Protein AF-A0A0E9WBN8-F1 (afdb_monomer_lite)

Structure (mmCIF, N/CA/C/O backbone):
data_AF-A0A0E9WBN8-F1
#
_entry.id   AF-A0A0E9WBN8-F1
#
loop_
_atom_site.group_PDB
_atom_site.id
_atom_site.type_symbol
_atom_site.label_atom_id
_atom_site.label_alt_id
_atom_site.label_comp_id
_atom_site.label_asym_id
_atom_site.label_entity_id
_atom_site.label_seq_id
_atom_site.pdbx_PDB_ins_code
_atom_site.Cartn_x
_atom_site.Cartn_y
_atom_site.Cartn_z
_atom_site.occupancy
_atom_site.B_iso_or_equiv
_atom_site.auth_seq_id
_atom_site.auth_comp_id
_atom_site.auth_asym_id
_atom_site.auth_atom_id
_atom_site.pdbx_PDB_model_num
ATOM 1 N N . MET A 1 1 ? 35.963 -7.182 -5.365 1.00 53.81 1 MET A N 1
ATOM 2 C CA . MET A 1 1 ? 34.724 -7.529 -4.639 1.00 53.81 1 MET A CA 1
ATOM 3 C C . MET A 1 1 ? 34.338 -8.946 -5.029 1.00 53.81 1 MET A C 1
ATOM 5 O O . MET A 1 1 ? 34.090 -9.199 -6.197 1.00 53.81 1 MET A O 1
ATOM 9 N N . GLY A 1 2 ? 34.435 -9.865 -4.076 1.00 78.62 2 GLY A N 1
ATOM 10 C CA . GLY A 1 2 ? 34.410 -11.322 -4.224 1.00 78.62 2 GLY A CA 1
ATOM 11 C C . GLY A 1 2 ? 34.990 -11.926 -2.936 1.00 78.62 2 GLY A C 1
ATOM 12 O O . GLY A 1 2 ? 35.686 -11.210 -2.217 1.00 78.62 2 GLY A O 1
ATOM 13 N N . GLY A 1 3 ? 34.672 -13.183 -2.616 1.00 77.00 3 GLY A N 1
ATOM 14 C CA . GLY A 1 3 ? 35.013 -13.805 -1.320 1.00 77.00 3 GLY A CA 1
ATOM 15 C C . GLY A 1 3 ? 33.890 -14.631 -0.675 1.00 77.00 3 GLY A C 1
ATOM 16 O O . GLY A 1 3 ? 34.040 -15.082 0.453 1.00 77.00 3 GLY A O 1
ATOM 17 N N . GLY A 1 4 ? 32.777 -14.845 -1.388 1.00 92.06 4 GLY A N 1
ATOM 18 C CA . GLY A 1 4 ? 31.634 -15.633 -0.919 1.00 92.06 4 GLY A CA 1
ATOM 19 C C . GLY A 1 4 ? 30.467 -14.776 -0.426 1.00 92.06 4 GLY A C 1
ATOM 20 O O . GLY A 1 4 ? 30.533 -13.547 -0.396 1.00 92.06 4 GLY A O 1
ATOM 21 N N . LYS A 1 5 ? 29.360 -15.438 -0.085 1.00 93.12 5 LYS A N 1
ATOM 22 C CA . LYS A 1 5 ? 28.195 -14.800 0.537 1.00 93.12 5 LYS A CA 1
ATOM 23 C C . LYS A 1 5 ? 28.505 -14.553 2.017 1.00 93.12 5 LYS A C 1
ATOM 25 O O . LYS A 1 5 ? 29.028 -15.446 2.678 1.00 93.12 5 LYS A O 1
ATOM 30 N N . GLY A 1 6 ? 28.175 -13.366 2.525 1.00 92.56 6 GLY A N 1
ATOM 31 C CA . GLY A 1 6 ? 28.285 -13.066 3.955 1.00 92.56 6 GLY A CA 1
ATOM 32 C C . GLY A 1 6 ? 27.423 -14.001 4.811 1.00 92.56 6 GLY A C 1
ATOM 33 O O . GLY A 1 6 ? 26.437 -14.565 4.325 1.00 92.56 6 GLY A O 1
ATOM 34 N N . GLY A 1 7 ? 27.804 -14.164 6.080 1.00 96.44 7 GLY A N 1
ATOM 35 C CA . GLY A 1 7 ? 27.005 -14.891 7.068 1.00 96.44 7 GLY A CA 1
ATOM 36 C C . GLY A 1 7 ? 25.619 -14.268 7.279 1.00 96.44 7 GLY A C 1
ATOM 37 O O . GLY A 1 7 ? 25.357 -13.142 6.854 1.00 96.44 7 GLY A O 1
ATOM 38 N N . ILE A 1 8 ? 24.717 -15.016 7.916 1.00 95.94 8 ILE A N 1
ATOM 39 C CA . ILE A 1 8 ? 23.365 -14.534 8.230 1.00 95.94 8 ILE A CA 1
ATOM 40 C C . ILE A 1 8 ? 23.451 -13.548 9.397 1.00 95.94 8 ILE A C 1
ATOM 42 O O . ILE A 1 8 ? 23.996 -13.892 10.440 1.00 95.94 8 ILE A O 1
ATOM 46 N N . ASP A 1 9 ? 22.892 -12.354 9.212 1.00 97.38 9 ASP A N 1
ATOM 47 C CA . ASP A 1 9 ? 22.858 -11.293 10.226 1.00 97.38 9 ASP A CA 1
ATOM 48 C C . ASP A 1 9 ? 21.538 -11.311 11.016 1.00 97.38 9 ASP A C 1
ATOM 50 O O . ASP A 1 9 ? 21.510 -11.616 12.204 1.00 97.38 9 ASP A O 1
ATOM 54 N N . HIS A 1 10 ? 20.410 -11.079 10.339 1.00 97.69 10 HIS A N 1
ATOM 55 C CA . HIS A 1 10 ? 19.085 -11.087 10.956 1.00 97.69 10 HIS A CA 1
ATOM 56 C C . HIS A 1 10 ? 18.001 -11.562 9.979 1.00 97.69 10 HIS A C 1
ATOM 58 O O . HIS A 1 10 ? 18.209 -11.645 8.766 1.00 97.69 10 HIS A O 1
ATOM 64 N N . TYR A 1 11 ? 16.823 -11.867 10.524 1.00 98.00 11 TYR A N 1
ATOM 65 C CA . TYR A 1 11 ? 15.639 -12.245 9.757 1.00 98.00 11 TYR A CA 1
ATOM 66 C C . TYR A 1 11 ? 14.642 -11.091 9.707 1.00 98.00 11 TYR A C 1
ATOM 68 O O . TYR A 1 11 ? 14.504 -10.327 10.660 1.00 98.00 11 TYR A O 1
ATOM 76 N N . VAL A 1 12 ? 13.924 -10.988 8.591 1.00 98.00 12 VAL A N 1
ATOM 77 C CA . VAL A 1 12 ? 12.898 -9.965 8.370 1.00 98.00 12 VAL A CA 1
ATOM 78 C C . VAL A 1 12 ? 11.635 -10.590 7.800 1.00 98.00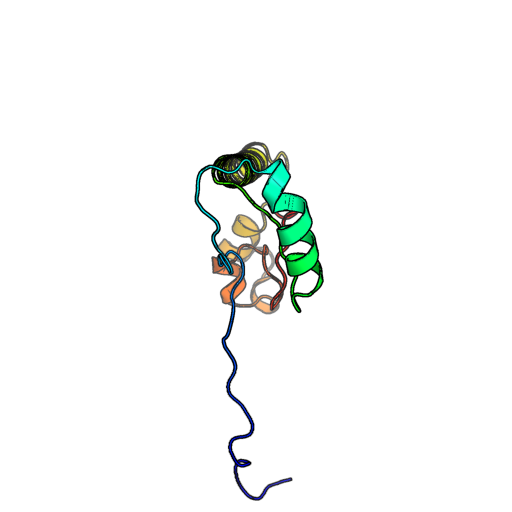 12 VAL A C 1
ATOM 80 O O . VAL A 1 12 ? 11.685 -11.624 7.131 1.00 98.00 12 VAL A O 1
ATOM 83 N N . THR A 1 13 ? 10.505 -9.916 8.010 1.00 97.81 13 THR A N 1
ATOM 84 C CA . THR A 1 13 ? 9.212 -10.327 7.458 1.00 97.81 13 THR A CA 1
ATOM 85 C C . THR A 1 13 ? 8.804 -9.373 6.336 1.00 97.81 13 THR A C 1
ATOM 87 O O . THR A 1 13 ? 8.564 -8.194 6.601 1.00 97.81 13 THR A O 1
ATOM 90 N N . PRO A 1 14 ? 8.704 -9.836 5.077 1.00 97.31 14 PRO A N 1
ATOM 91 C CA . PRO A 1 14 ? 8.256 -8.991 3.979 1.00 97.31 14 PRO A CA 1
ATOM 92 C C . PRO A 1 14 ? 6.752 -8.711 4.084 1.00 97.31 14 PRO A C 1
ATOM 94 O O . PRO A 1 14 ? 5.929 -9.621 4.205 1.00 97.31 14 PRO A O 1
ATOM 97 N N . VAL A 1 15 ? 6.387 -7.436 3.977 1.00 97.06 15 VAL A N 1
ATOM 98 C CA . VAL A 1 15 ? 5.002 -6.955 4.017 1.00 97.06 15 VAL A CA 1
ATOM 99 C C . VAL A 1 15 ? 4.651 -6.339 2.663 1.00 97.06 15 VAL A C 1
ATOM 101 O O . VAL A 1 15 ? 5.413 -5.538 2.125 1.00 97.06 15 VAL A O 1
ATOM 104 N N . ARG A 1 16 ? 3.501 -6.727 2.098 1.00 95.31 16 ARG A N 1
ATOM 105 C CA . ARG A 1 16 ? 2.950 -6.150 0.860 1.00 95.31 16 ARG A CA 1
ATOM 106 C C . ARG A 1 16 ? 1.844 -5.146 1.182 1.00 95.31 16 ARG A C 1
ATOM 108 O O . ARG A 1 16 ? 1.263 -5.191 2.264 1.00 95.31 16 ARG A O 1
ATOM 115 N N . TYR A 1 17 ? 1.549 -4.269 0.224 1.00 95.19 17 TYR A N 1
ATOM 116 C CA . TYR A 1 17 ? 0.439 -3.325 0.328 1.00 95.19 17 TYR A CA 1
ATOM 117 C C . TYR A 1 17 ? -0.900 -4.045 0.551 1.00 95.19 17 TYR A C 1
ATOM 119 O O . TYR A 1 17 ? -1.112 -5.139 0.029 1.00 95.19 17 TYR A O 1
ATOM 127 N N . GLY A 1 18 ? -1.784 -3.429 1.339 1.00 93.69 18 GLY A N 1
ATOM 128 C CA . GLY A 1 18 ? -3.101 -3.974 1.679 1.00 93.69 18 GLY A CA 1
ATOM 129 C C . GLY A 1 18 ? -3.088 -5.060 2.760 1.00 93.69 18 GLY A C 1
ATOM 130 O O . GLY A 1 18 ? -4.138 -5.601 3.091 1.00 93.69 18 GLY A O 1
ATOM 131 N N . ARG A 1 19 ? -1.922 -5.397 3.328 1.00 96.94 19 ARG A N 1
ATOM 132 C CA . ARG A 1 19 ? -1.826 -6.384 4.408 1.00 96.94 19 ARG A CA 1
ATOM 133 C C . ARG A 1 19 ? -2.223 -5.778 5.756 1.00 96.94 19 ARG A C 1
ATOM 135 O O . ARG A 1 19 ? -1.686 -4.746 6.150 1.00 96.94 19 ARG A O 1
ATOM 142 N N . LEU A 1 20 ? -3.089 -6.478 6.487 1.00 96.19 20 LEU A N 1
ATOM 143 C CA . LEU A 1 20 ? -3.396 -6.175 7.885 1.00 96.19 20 LEU A CA 1
ATOM 144 C C . LEU A 1 20 ? -2.215 -6.587 8.774 1.00 96.19 20 LEU A C 1
ATOM 146 O O . LEU A 1 20 ? -1.710 -7.707 8.664 1.00 96.19 20 LEU A O 1
ATOM 150 N N . ILE A 1 21 ? -1.746 -5.658 9.610 1.00 96.12 21 ILE A N 1
ATOM 151 C CA . ILE A 1 21 ? -0.580 -5.857 10.488 1.00 96.12 21 ILE A CA 1
ATOM 152 C C . ILE A 1 21 ? -1.012 -6.272 11.888 1.00 96.12 21 ILE A C 1
ATOM 154 O O . ILE A 1 21 ? -0.455 -7.210 12.451 1.00 96.12 21 ILE A O 1
ATOM 158 N N . LEU A 1 22 ? -1.997 -5.566 12.435 1.00 94.94 22 LEU A N 1
ATOM 159 C CA . LEU A 1 22 ? -2.527 -5.786 13.768 1.00 94.94 22 LEU A CA 1
ATOM 160 C C . LEU A 1 22 ? -4.048 -5.677 13.705 1.00 94.94 22 LEU A C 1
ATOM 162 O O . LEU A 1 22 ? -4.580 -4.772 13.062 1.00 94.94 22 LEU A O 1
ATOM 166 N N . GLU A 1 23 ? -4.719 -6.615 14.358 1.00 95.06 23 GLU A N 1
ATOM 167 C CA . GLU A 1 23 ? -6.171 -6.679 14.469 1.00 95.06 23 GLU A CA 1
ATOM 168 C C . GLU A 1 23 ? -6.545 -6.528 15.943 1.00 95.06 23 GLU A C 1
ATOM 170 O O . GLU A 1 23 ? -5.943 -7.162 16.811 1.00 95.06 23 GLU A O 1
ATOM 175 N N . VAL A 1 24 ? -7.513 -5.657 16.219 1.00 93.31 24 VAL A N 1
ATOM 176 C CA . VAL A 1 24 ? -8.071 -5.447 17.557 1.00 93.31 24 VAL A CA 1
ATOM 177 C C . VAL A 1 24 ? -9.549 -5.787 17.491 1.00 93.31 24 VAL A C 1
ATOM 179 O O . VAL A 1 24 ? -10.255 -5.303 16.610 1.00 93.31 24 VAL A O 1
ATOM 182 N N . GLY A 1 25 ? -10.008 -6.608 18.428 1.00 93.00 25 GLY A N 1
ATOM 183 C CA . GLY A 1 25 ? -11.414 -6.953 18.591 1.00 93.00 25 GLY A CA 1
ATOM 184 C C . GLY A 1 25 ? -11.783 -7.012 20.068 1.00 93.00 25 GLY A C 1
ATOM 185 O O . GLY A 1 25 ? -10.927 -7.256 20.919 1.00 93.00 25 GLY A O 1
ATOM 186 N N . GLY A 1 26 ? -13.056 -6.773 20.371 1.00 92.25 26 GLY A N 1
ATOM 187 C CA . GLY A 1 26 ? -13.585 -6.732 21.733 1.00 92.25 26 GLY A CA 1
ATOM 188 C C . GLY A 1 26 ? -14.785 -5.794 21.841 1.00 92.25 26 GLY A C 1
ATOM 189 O O . GLY A 1 26 ? -15.295 -5.312 20.833 1.00 92.25 26 GLY A O 1
ATOM 190 N N . CYS A 1 27 ? -15.228 -5.532 23.071 1.00 89.69 27 CYS A N 1
ATOM 191 C CA . CYS A 1 27 ? -16.254 -4.530 23.364 1.00 89.69 27 CYS A CA 1
ATOM 192 C C . CYS A 1 27 ? -15.618 -3.134 23.445 1.00 89.69 27 CYS A C 1
ATOM 194 O O . CYS A 1 27 ? -15.538 -2.561 24.528 1.00 89.69 27 CYS A O 1
ATOM 196 N N . CYS A 1 28 ? -15.098 -2.639 22.326 1.00 87.56 28 CYS A N 1
ATOM 197 C CA . CYS A 1 28 ? -14.490 -1.317 22.228 1.00 87.56 28 CYS A CA 1
ATOM 198 C C . CYS A 1 28 ? -14.939 -0.613 20.950 1.00 87.56 28 CYS A C 1
ATOM 200 O O . CYS A 1 28 ? -15.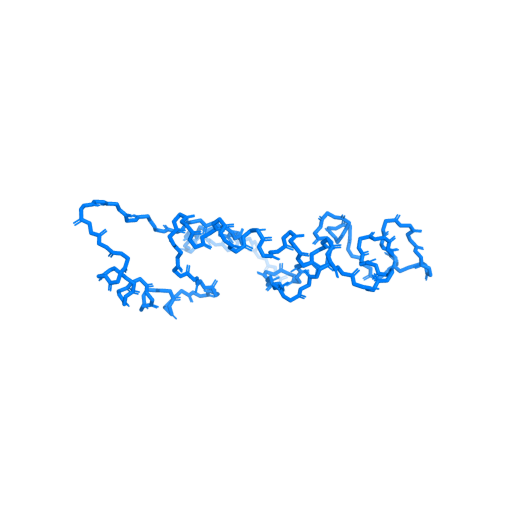166 -1.246 19.917 1.00 87.56 28 CYS A O 1
ATOM 202 N N . GLU A 1 29 ? -15.052 0.706 21.036 1.00 90.50 29 GLU A N 1
ATOM 203 C CA . GLU A 1 29 ? -15.409 1.547 19.897 1.00 90.50 29 GLU A CA 1
ATOM 204 C C . GLU A 1 29 ? -14.153 2.017 19.157 1.00 90.50 29 GLU A C 1
ATOM 206 O O . GLU A 1 29 ? -13.073 2.152 19.742 1.00 90.50 29 GLU A O 1
ATOM 211 N N . LEU A 1 30 ? -14.284 2.320 17.859 1.00 87.94 30 LEU A N 1
ATOM 212 C CA . LEU A 1 30 ? -13.140 2.741 17.036 1.00 87.94 30 LEU A CA 1
ATOM 213 C C . LEU A 1 30 ? -12.419 3.957 17.637 1.00 87.94 30 LEU A C 1
ATOM 215 O O . LEU A 1 30 ? -11.192 3.995 17.646 1.00 87.94 30 LEU A O 1
ATOM 219 N N . GLY A 1 31 ? -13.171 4.910 18.192 1.00 89.94 31 GLY A N 1
ATOM 220 C CA . GLY A 1 31 ? -12.614 6.126 18.787 1.00 89.94 31 GLY A CA 1
ATOM 221 C C . GLY A 1 31 ? -11.711 5.879 20.001 1.00 89.94 31 GLY A C 1
ATOM 222 O O . GLY A 1 31 ? -10.843 6.699 20.288 1.00 89.94 31 GLY A O 1
ATOM 223 N N . GLU A 1 32 ? -11.860 4.746 20.692 1.00 91.12 32 GLU A N 1
ATOM 224 C CA . GLU A 1 32 ? -11.009 4.385 21.833 1.00 91.12 32 GLU A CA 1
ATOM 225 C C . GLU A 1 32 ? -9.660 3.818 21.371 1.00 91.12 32 GLU A C 1
ATOM 227 O O . GLU A 1 32 ? -8.618 4.086 21.972 1.00 91.12 32 GLU A O 1
ATOM 232 N N . VAL A 1 33 ? -9.665 3.046 20.280 1.00 92.50 33 VAL A N 1
ATOM 233 C CA . VAL A 1 33 ? -8.473 2.355 19.760 1.00 92.50 33 VAL A CA 1
ATOM 234 C C . VAL A 1 33 ? -7.707 3.177 18.723 1.00 92.50 33 VAL A C 1
ATOM 236 O O . VAL A 1 33 ? -6.493 3.014 18.577 1.00 92.50 33 VAL A O 1
ATOM 239 N N . GLU A 1 34 ? -8.382 4.079 18.012 1.00 93.12 34 GLU A N 1
ATOM 240 C CA . GLU A 1 34 ? -7.817 4.865 16.914 1.00 93.12 34 GLU A CA 1
ATOM 241 C C . GLU A 1 34 ? -6.590 5.701 17.314 1.00 93.12 34 GLU A C 1
ATOM 243 O O . GLU A 1 34 ? -5.604 5.653 16.569 1.00 93.12 34 GLU A O 1
ATOM 248 N N . PRO A 1 35 ? -6.553 6.409 18.464 1.00 94.19 35 PRO A N 1
ATOM 249 C CA . PRO A 1 35 ? -5.381 7.198 18.847 1.00 94.19 35 PRO A CA 1
ATOM 250 C C . PRO A 1 35 ? -4.135 6.327 19.030 1.00 94.19 35 PRO A C 1
ATOM 252 O O . PRO A 1 35 ? -3.062 6.642 18.514 1.00 94.19 35 PRO A O 1
ATOM 255 N N . PHE A 1 36 ? -4.287 5.187 19.707 1.00 93.50 36 PHE A N 1
ATOM 256 C CA . PHE A 1 36 ? -3.203 4.232 19.923 1.00 93.50 36 PHE A CA 1
ATOM 257 C C . PHE A 1 36 ? -2.720 3.620 18.602 1.00 93.50 36 PHE A C 1
ATOM 259 O O . PHE A 1 36 ? -1.520 3.613 18.316 1.00 93.50 36 PHE A O 1
ATOM 266 N N . LEU A 1 37 ? -3.647 3.147 17.766 1.00 95.00 37 LEU A N 1
ATOM 267 C CA . LEU A 1 37 ? -3.312 2.540 16.479 1.00 95.00 37 LEU A CA 1
ATOM 268 C C . LEU A 1 37 ? -2.673 3.549 15.518 1.00 95.00 37 LEU A C 1
ATOM 270 O O . LEU A 1 37 ? -1.782 3.186 14.750 1.00 95.00 37 LEU A O 1
ATOM 274 N N . SER A 1 38 ? -3.065 4.820 15.597 1.00 95.00 38 SER A N 1
ATOM 275 C CA . SER A 1 38 ? -2.475 5.903 14.807 1.00 95.00 38 SER A CA 1
ATOM 276 C C . SER A 1 38 ? -1.025 6.173 15.204 1.00 95.00 38 SER A C 1
ATOM 278 O O . SER A 1 38 ? -0.175 6.361 14.333 1.00 95.00 38 SER A O 1
ATOM 280 N N . GLU A 1 39 ? -0.702 6.138 16.498 1.00 95.75 39 GLU A N 1
ATOM 281 C CA . GLU A 1 39 ? 0.683 6.250 16.971 1.00 95.75 39 GLU A CA 1
ATOM 282 C C . GLU A 1 39 ? 1.546 5.060 16.532 1.00 95.75 39 GLU A C 1
ATOM 284 O O . GLU A 1 39 ? 2.700 5.238 16.135 1.00 95.75 39 GLU A O 1
ATOM 289 N N . VAL A 1 40 ? 0.991 3.844 16.533 1.00 96.00 40 VAL A N 1
ATOM 290 C CA . VAL A 1 40 ? 1.680 2.661 15.991 1.00 96.00 40 VAL A CA 1
ATOM 291 C C . VAL A 1 40 ? 1.910 2.812 14.487 1.00 96.00 40 VAL A C 1
ATOM 293 O O . VAL A 1 40 ? 3.026 2.593 14.016 1.00 96.00 40 VAL A O 1
ATOM 296 N N . ALA A 1 41 ? 0.896 3.246 13.734 1.00 95.88 41 ALA A N 1
ATOM 297 C CA . ALA A 1 41 ? 0.988 3.446 12.291 1.00 95.88 41 ALA A CA 1
ATOM 298 C C . ALA A 1 41 ? 2.081 4.455 11.904 1.00 95.88 41 ALA A C 1
ATOM 300 O O . ALA A 1 41 ? 2.821 4.208 10.954 1.00 95.88 41 ALA A O 1
ATOM 301 N N . LYS A 1 42 ? 2.249 5.543 12.670 1.00 95.62 42 LYS A N 1
ATOM 302 C CA . LYS A 1 42 ? 3.319 6.536 12.452 1.00 95.62 42 LYS A CA 1
ATOM 303 C C . LYS A 1 42 ? 4.729 5.967 12.643 1.00 95.62 42 LYS A C 1
ATOM 305 O O . LYS A 1 42 ? 5.670 6.476 12.041 1.00 95.62 42 LYS A O 1
ATOM 310 N N . LYS A 1 43 ? 4.893 4.939 13.483 1.00 96.94 43 LYS A N 1
ATOM 311 C CA . LYS A 1 43 ? 6.194 4.305 13.766 1.00 96.94 43 LYS A CA 1
ATOM 312 C C . LYS A 1 43 ? 6.582 3.237 12.745 1.00 96.94 43 LYS A C 1
ATOM 314 O O . LYS A 1 43 ? 7.728 2.788 12.747 1.00 96.94 43 LYS A O 1
ATOM 319 N N . LEU A 1 44 ? 5.652 2.801 11.894 1.00 96.62 44 LEU A N 1
ATOM 320 C CA . LEU A 1 44 ? 5.947 1.799 10.877 1.00 96.62 44 LEU A CA 1
ATOM 321 C C . LEU A 1 44 ? 6.834 2.387 9.766 1.00 96.62 44 LEU A C 1
ATOM 323 O O . LEU A 1 44 ? 6.679 3.547 9.387 1.00 96.62 44 LEU A O 1
ATOM 327 N N . PRO A 1 45 ? 7.738 1.584 9.172 1.00 96.19 45 PRO A N 1
ATOM 328 C CA . PRO A 1 45 ? 8.638 2.039 8.108 1.00 96.19 45 PRO A CA 1
ATOM 329 C C . PRO A 1 45 ? 7.939 2.204 6.742 1.00 96.19 45 PRO A C 1
ATOM 331 O O . PRO A 1 45 ? 8.597 2.373 5.711 1.00 96.19 45 PRO A O 1
ATOM 334 N N . PHE A 1 46 ? 6.610 2.104 6.708 1.00 95.44 46 PHE A N 1
ATOM 335 C CA . PHE A 1 46 ? 5.771 2.251 5.526 1.00 95.44 46 PHE A CA 1
ATOM 336 C C . PHE A 1 46 ? 4.456 2.954 5.895 1.00 95.44 46 PHE A C 1
ATOM 338 O O . PHE A 1 46 ? 4.014 2.840 7.039 1.00 95.44 46 PHE A O 1
ATOM 345 N N . PRO A 1 47 ? 3.803 3.646 4.939 1.00 94.12 47 PRO A N 1
ATOM 346 C CA . PRO A 1 47 ? 2.514 4.279 5.186 1.00 94.12 47 PRO A CA 1
ATOM 347 C C . PRO A 1 47 ? 1.469 3.247 5.618 1.00 94.12 47 PRO A C 1
ATOM 349 O O . PRO A 1 47 ? 1.208 2.281 4.898 1.00 94.12 47 PRO A O 1
ATOM 352 N N . ALA A 1 48 ? 0.867 3.471 6.780 1.00 95.81 48 ALA A N 1
ATOM 353 C CA . ALA A 1 48 ? -0.202 2.654 7.330 1.00 95.81 48 ALA A CA 1
ATOM 354 C C . ALA A 1 48 ? -1.381 3.548 7.726 1.00 95.81 48 ALA A C 1
ATOM 356 O O . ALA A 1 48 ? -1.201 4.717 8.068 1.00 95.81 48 ALA A O 1
ATOM 357 N N . LYS A 1 49 ? -2.591 2.994 7.661 1.00 94.00 49 LYS A N 1
ATOM 358 C CA . LYS A 1 49 ? -3.834 3.680 8.015 1.00 94.00 49 LYS A CA 1
ATOM 359 C C . LYS A 1 49 ? -4.641 2.784 8.943 1.00 94.00 49 LYS A C 1
ATOM 361 O O . LYS A 1 49 ? -4.733 1.582 8.703 1.00 94.00 49 LYS A O 1
ATOM 366 N N . VAL A 1 50 ? -5.214 3.379 9.983 1.00 94.94 50 VAL A N 1
ATOM 367 C CA . VAL A 1 50 ? -6.177 2.700 10.852 1.00 94.94 50 VAL A CA 1
ATOM 368 C C . VAL A 1 50 ? -7.491 2.570 10.092 1.00 94.94 50 VAL A C 1
ATOM 370 O O . VAL A 1 50 ? -7.971 3.541 9.508 1.00 94.94 50 VAL A O 1
ATOM 373 N N . VAL A 1 51 ? -8.042 1.362 10.057 1.00 94.62 51 VAL A N 1
ATOM 374 C CA . VAL A 1 51 ? -9.295 1.071 9.360 1.00 94.62 51 VAL A CA 1
ATOM 375 C C . VAL A 1 51 ? -10.181 0.192 10.233 1.00 94.62 51 VAL A C 1
ATOM 377 O O . VAL A 1 51 ? -9.702 -0.749 10.862 1.00 94.62 51 VAL A O 1
ATOM 380 N N . SER A 1 52 ? -11.476 0.494 10.247 1.00 95.31 52 SER A N 1
ATOM 381 C CA . SER A 1 52 ? -12.527 -0.412 10.693 1.00 95.31 52 SER A CA 1
ATOM 382 C C . SER A 1 52 ? -13.073 -1.207 9.507 1.00 95.31 52 SER A C 1
ATOM 384 O O . SER A 1 52 ? -12.784 -0.914 8.341 1.00 95.31 52 SER A O 1
ATOM 386 N N . ARG A 1 53 ? -13.908 -2.210 9.792 1.00 93.50 53 ARG A N 1
ATOM 387 C CA . ARG A 1 53 ? -14.606 -2.981 8.755 1.00 93.50 53 ARG A CA 1
ATOM 388 C C . ARG A 1 53 ? -15.440 -2.080 7.840 1.00 93.50 53 ARG A C 1
ATOM 390 O O . ARG A 1 53 ? -15.403 -2.244 6.623 1.00 93.50 53 ARG A O 1
ATOM 397 N N . GLU A 1 54 ? -16.160 -1.130 8.426 1.00 94.31 54 GLU A N 1
ATOM 398 C CA . GLU A 1 54 ? -17.021 -0.198 7.696 1.00 94.31 54 GLU A CA 1
ATOM 399 C C . GLU A 1 54 ? -16.197 0.805 6.890 1.00 94.31 54 GLU A C 1
ATOM 401 O O . GLU A 1 54 ? -16.447 0.981 5.700 1.00 94.31 54 GLU A O 1
ATOM 406 N N . SER A 1 55 ? -15.152 1.394 7.486 1.00 94.06 55 SER A N 1
ATOM 407 C CA . SER A 1 55 ? -14.306 2.351 6.768 1.00 94.06 55 SER A CA 1
ATOM 408 C C . SER A 1 55 ? -13.559 1.693 5.608 1.00 94.06 55 SER A C 1
ATOM 410 O O . SER A 1 55 ? -13.355 2.318 4.573 1.00 94.06 55 SER A O 1
ATOM 412 N N . LEU A 1 56 ? -13.143 0.429 5.767 1.00 94.31 56 LEU A N 1
ATOM 413 C CA . LEU A 1 56 ? -12.483 -0.325 4.703 1.00 94.31 56 LEU A CA 1
ATOM 414 C C . LEU A 1 56 ? -13.445 -0.600 3.541 1.00 94.31 56 LEU A C 1
ATOM 416 O O . LEU A 1 56 ? -13.062 -0.426 2.386 1.00 94.31 56 LEU A O 1
ATOM 420 N N . ALA A 1 57 ? -14.686 -0.990 3.842 1.00 96.06 57 ALA A N 1
ATOM 421 C CA . ALA A 1 57 ? -15.715 -1.194 2.827 1.00 96.06 57 ALA A CA 1
ATOM 422 C C . ALA A 1 57 ? -16.042 0.112 2.087 1.00 96.06 57 ALA A C 1
ATOM 424 O O . ALA A 1 57 ? -16.087 0.117 0.859 1.00 96.06 57 ALA A O 1
ATOM 425 N N . ALA A 1 58 ? -16.181 1.224 2.815 1.00 96.44 58 ALA A N 1
ATOM 426 C CA . ALA A 1 58 ? -16.413 2.542 2.229 1.00 96.44 58 ALA A CA 1
ATOM 427 C C . ALA A 1 58 ? -15.260 2.977 1.308 1.00 96.44 58 ALA A C 1
ATOM 429 O O . ALA A 1 58 ? -15.505 3.435 0.198 1.00 96.44 58 ALA A O 1
ATOM 430 N N . MET A 1 59 ? -14.001 2.761 1.714 1.00 93.25 59 MET A N 1
ATOM 431 C C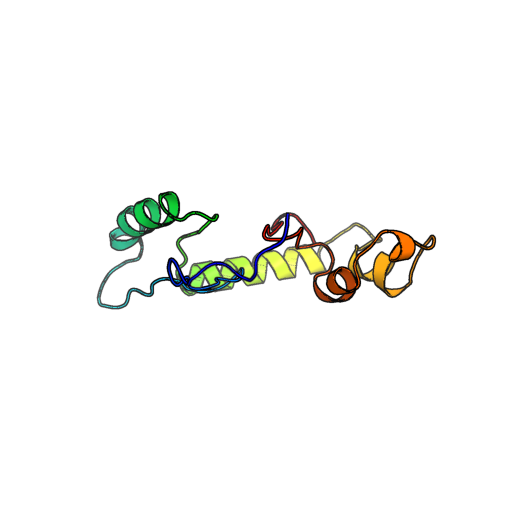A . MET A 1 59 ? -12.837 3.058 0.867 1.00 93.25 59 MET A CA 1
ATOM 432 C C . MET A 1 59 ? -12.837 2.245 -0.436 1.00 93.25 59 MET A C 1
ATOM 434 O O . MET A 1 59 ? -12.532 2.784 -1.496 1.00 93.25 59 MET A O 1
ATOM 438 N N . GLN A 1 60 ? -13.189 0.957 -0.377 1.00 93.88 60 GLN A N 1
ATOM 439 C CA . GLN A 1 60 ? -13.274 0.107 -1.572 1.00 93.88 60 GLN A CA 1
ATOM 440 C C . GLN A 1 60 ? -14.412 0.536 -2.506 1.00 93.88 60 GLN A C 1
ATOM 442 O O . GLN A 1 60 ? -14.253 0.498 -3.725 1.00 93.88 60 GLN A O 1
ATOM 447 N N . GLN A 1 61 ? -15.548 0.950 -1.940 1.00 96.19 61 GLN A N 1
ATOM 448 C CA . GLN A 1 61 ? -16.670 1.492 -2.705 1.00 96.19 61 GLN A CA 1
ATOM 449 C C . GLN A 1 61 ? -16.288 2.806 -3.385 1.00 96.19 61 GLN A C 1
ATOM 451 O O . GLN A 1 61 ? -16.493 2.936 -4.586 1.00 96.19 61 GLN A O 1
ATOM 456 N N . GLU A 1 62 ? -15.644 3.727 -2.666 1.00 95.12 62 GLU A N 1
ATOM 457 C CA . GLU A 1 62 ? -15.167 4.994 -3.224 1.00 95.12 62 GLU A CA 1
ATOM 458 C C . GLU A 1 62 ? -14.177 4.768 -4.380 1.00 95.12 62 GLU A C 1
ATOM 460 O O . GLU A 1 62 ? -14.270 5.414 -5.423 1.00 95.12 62 GLU A O 1
ATOM 465 N N . GLU A 1 63 ? -13.241 3.823 -4.242 1.00 93.19 63 GLU A N 1
ATOM 466 C CA . GLU A 1 63 ? -12.324 3.461 -5.330 1.00 93.19 63 GLU A CA 1
ATOM 467 C C . GLU A 1 63 ? -13.076 2.936 -6.562 1.00 93.19 63 GLU A C 1
ATOM 469 O O . GLU A 1 63 ? -12.820 3.394 -7.679 1.00 93.19 63 GLU A O 1
ATOM 474 N N . ALA A 1 64 ? -14.044 2.036 -6.367 1.00 93.94 64 ALA A N 1
ATOM 475 C CA . ALA A 1 64 ? -14.856 1.490 -7.451 1.00 93.94 64 ALA A CA 1
ATOM 476 C C . ALA A 1 64 ? -15.726 2.563 -8.130 1.00 93.94 64 ALA A C 1
ATOM 478 O O . ALA A 1 64 ? -15.829 2.595 -9.357 1.00 93.94 64 ALA A O 1
ATOM 479 N N . GLU A 1 65 ? -16.319 3.470 -7.356 1.00 95.69 65 GLU A N 1
ATOM 480 C CA . GLU A 1 65 ? -17.102 4.594 -7.871 1.00 95.69 65 GLU A CA 1
ATOM 481 C C . GLU A 1 65 ? -16.235 5.556 -8.682 1.00 95.69 65 GLU A C 1
ATOM 483 O O . GLU A 1 65 ? -16.639 6.003 -9.755 1.00 95.69 65 GLU A O 1
ATOM 488 N N . ARG A 1 66 ? -15.015 5.849 -8.219 1.00 93.69 66 ARG A N 1
ATOM 489 C CA . ARG A 1 66 ? -14.066 6.706 -8.943 1.00 93.69 66 ARG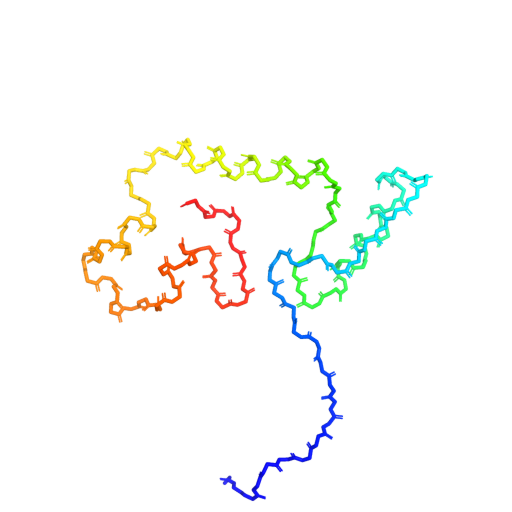 A CA 1
ATOM 490 C C . ARG A 1 66 ? -13.611 6.082 -10.260 1.00 93.69 66 ARG A C 1
ATOM 492 O O . ARG A 1 66 ? -13.437 6.805 -11.239 1.00 93.69 66 ARG A O 1
ATOM 499 N N . GLU A 1 67 ? -13.432 4.763 -10.302 1.00 92.69 67 GLU A N 1
ATOM 500 C CA . GLU A 1 67 ? -13.154 4.039 -11.546 1.00 92.69 67 GLU A CA 1
ATOM 501 C C . GLU A 1 67 ? -14.331 4.106 -12.526 1.00 92.69 67 GLU A C 1
ATOM 503 O O . GLU A 1 67 ? -14.126 4.374 -13.710 1.00 92.69 67 GLU A O 1
ATOM 508 N N . GLN A 1 68 ? -15.557 3.885 -12.041 1.00 93.94 68 GLN A N 1
ATOM 509 C CA . GLN A 1 68 ? -16.769 3.880 -12.867 1.00 93.94 68 GLN A CA 1
ATOM 510 C C . GLN A 1 68 ? -17.124 5.273 -13.392 1.00 93.94 68 GLN A C 1
ATOM 512 O O . GLN A 1 68 ? -17.495 5.422 -14.554 1.00 93.94 68 GLN A O 1
ATOM 517 N N . ASN A 1 69 ? -16.963 6.299 -12.556 1.00 95.19 69 ASN A N 1
ATOM 518 C CA . ASN A 1 69 ? -17.318 7.681 -12.872 1.00 95.19 69 ASN A CA 1
ATOM 519 C C . ASN A 1 69 ? -16.178 8.463 -13.544 1.00 95.19 69 ASN A C 1
ATOM 521 O O . ASN A 1 69 ? -16.275 9.685 -13.715 1.00 95.19 69 ASN A O 1
ATOM 525 N N . ASN A 1 70 ? -15.094 7.788 -13.935 1.00 94.88 70 ASN A N 1
ATOM 526 C CA . ASN A 1 70 ? -13.962 8.418 -14.597 1.00 94.88 70 ASN A CA 1
ATOM 527 C C . ASN A 1 70 ? -14.371 8.985 -15.968 1.00 94.88 70 ASN A C 1
ATOM 529 O O . ASN A 1 70 ? -14.624 8.248 -16.917 1.00 94.88 70 ASN A O 1
ATOM 533 N N . GLN A 1 71 ? -14.382 10.315 -16.082 1.00 95.69 71 GLN A N 1
ATOM 534 C CA . GLN A 1 71 ? -14.719 11.020 -17.324 1.00 95.69 71 GLN A CA 1
ATOM 535 C C . GLN A 1 71 ? -13.621 10.922 -18.390 1.00 95.69 71 GLN A C 1
ATOM 537 O O . GLN A 1 71 ? -13.868 11.196 -19.564 1.00 95.69 71 GLN A O 1
ATOM 542 N N . ASN A 1 72 ? -12.392 10.559 -18.006 1.00 94.69 72 ASN A N 1
ATOM 543 C CA . ASN A 1 72 ? -11.298 10.442 -18.956 1.00 94.69 72 ASN A CA 1
ATOM 544 C C . ASN A 1 72 ? -11.451 9.154 -19.792 1.00 94.69 72 ASN A C 1
ATOM 546 O O . ASN A 1 72 ? -11.345 8.056 -19.240 1.00 94.69 72 ASN A O 1
ATOM 550 N N . PRO A 1 73 ? -11.597 9.246 -21.129 1.00 93.56 73 PRO A N 1
ATOM 551 C CA . PRO A 1 73 ? -11.722 8.067 -21.991 1.00 93.56 73 PRO A CA 1
ATOM 552 C C . PRO A 1 73 ? -10.436 7.220 -22.072 1.00 93.56 73 PRO A C 1
ATOM 554 O O . PRO A 1 73 ? -10.454 6.089 -22.583 1.00 93.56 73 PRO A O 1
ATOM 557 N N . TRP A 1 74 ? -9.309 7.756 -21.593 1.00 95.06 74 TRP A N 1
ATOM 558 C CA . TRP A 1 74 ? -7.992 7.129 -21.613 1.00 95.06 74 TRP A CA 1
ATOM 559 C C . TRP A 1 74 ? -7.590 6.625 -20.227 1.00 95.06 74 TRP A C 1
ATOM 561 O O . TRP A 1 74 ? -6.956 7.331 -19.443 1.00 95.06 74 TRP A O 1
ATOM 571 N N . THR A 1 75 ? -7.902 5.362 -19.944 1.00 95.25 75 THR A N 1
ATOM 572 C CA . THR A 1 75 ? -7.431 4.690 -18.727 1.00 95.25 75 THR A CA 1
ATOM 573 C C . THR A 1 75 ? -6.048 4.080 -18.933 1.00 95.25 75 THR A C 1
ATOM 575 O O . THR A 1 75 ? -5.708 3.603 -20.023 1.00 95.25 75 THR A O 1
ATOM 578 N N . PHE A 1 76 ? -5.241 4.033 -17.869 1.00 95.12 76 PHE A N 1
ATOM 579 C CA . PHE A 1 76 ? -3.912 3.419 -17.939 1.00 95.12 76 PHE A CA 1
ATOM 580 C C . PHE A 1 76 ? -4.000 1.947 -18.355 1.00 95.12 76 PHE A C 1
ATOM 582 O O . PHE A 1 76 ? -3.271 1.502 -19.241 1.00 95.12 76 PHE A O 1
ATOM 589 N N . LYS A 1 77 ? -4.962 1.210 -17.785 1.00 94.69 77 LYS A N 1
ATOM 590 C CA . LYS A 1 77 ? -5.243 -0.181 -18.153 1.00 94.69 77 LYS A CA 1
ATOM 591 C C . LYS A 1 77 ? -5.435 -0.334 -19.662 1.00 94.69 77 LYS A C 1
ATOM 593 O O . LYS A 1 77 ? -4.791 -1.193 -20.261 1.00 94.69 77 LYS A O 1
ATOM 598 N N . ARG A 1 78 ? -6.255 0.513 -20.294 1.00 94.94 78 ARG A N 1
ATOM 599 C CA . ARG A 1 78 ? -6.515 0.472 -21.742 1.00 94.94 78 ARG A CA 1
ATOM 600 C C . ARG A 1 78 ? -5.254 0.745 -22.564 1.00 94.94 78 ARG A C 1
ATOM 602 O O . ARG A 1 78 ? -4.943 -0.010 -23.480 1.00 94.94 78 ARG A O 1
ATOM 609 N N . VAL A 1 79 ? -4.506 1.789 -22.216 1.00 95.81 79 VAL A N 1
ATOM 610 C CA . VAL A 1 79 ? -3.290 2.196 -22.940 1.00 95.81 79 VAL A CA 1
ATOM 611 C C . VAL A 1 79 ? -2.232 1.088 -22.925 1.00 95.81 79 VAL A C 1
ATOM 613 O O . VAL A 1 79 ? -1.658 0.753 -23.964 1.00 95.81 79 VAL A O 1
ATOM 616 N N . VAL A 1 80 ? -2.006 0.473 -21.762 1.00 95.44 80 VAL A N 1
ATOM 617 C CA . VAL A 1 80 ? -0.966 -0.551 -21.584 1.00 95.44 80 VAL A CA 1
ATOM 618 C C . VAL A 1 80 ? -1.382 -1.901 -22.171 1.00 95.44 80 VAL A C 1
ATOM 620 O O . VAL A 1 80 ? -0.578 -2.563 -22.839 1.00 95.44 80 VAL A O 1
ATOM 623 N N . THR A 1 81 ? -2.639 -2.313 -21.983 1.00 94.88 81 THR A N 1
ATOM 624 C CA . THR A 1 81 ? -3.148 -3.579 -22.541 1.00 94.88 81 THR A CA 1
ATOM 625 C C . THR A 1 81 ? -3.174 -3.560 -24.066 1.00 94.88 81 THR A C 1
ATOM 627 O O . THR A 1 81 ? -2.732 -4.533 -24.668 1.00 94.88 81 THR A O 1
ATOM 630 N N . SER A 1 82 ? -3.533 -2.445 -24.700 1.00 95.94 82 SER A N 1
ATOM 631 C CA . SER A 1 82 ? -3.487 -2.319 -26.164 1.00 95.94 82 SER A CA 1
ATOM 632 C C . SER A 1 82 ? -2.105 -1.958 -26.723 1.00 95.94 82 SER A C 1
ATOM 634 O O . SER A 1 82 ? -1.966 -1.812 -27.933 1.00 95.94 82 SER A O 1
ATOM 636 N N . ASN A 1 83 ? -1.081 -1.800 -25.871 1.00 95.88 83 ASN A N 1
ATOM 637 C CA . ASN A 1 83 ? 0.259 -1.340 -26.260 1.00 95.88 83 ASN A CA 1
ATOM 638 C C . ASN A 1 83 ? 0.226 -0.075 -27.142 1.00 95.88 83 ASN A C 1
ATOM 640 O O . ASN A 1 83 ? 0.918 0.022 -28.159 1.00 95.88 83 ASN A O 1
ATOM 644 N N . MET A 1 84 ? -0.614 0.893 -26.770 1.00 95.94 84 MET A N 1
ATOM 645 C CA . MET A 1 84 ? -0.758 2.120 -27.548 1.00 95.94 84 MET A CA 1
ATOM 646 C C . MET A 1 84 ? 0.573 2.876 -27.576 1.00 95.94 84 MET A C 1
ATOM 648 O O . MET A 1 84 ? 1.270 2.954 -26.563 1.00 95.94 84 MET A O 1
ATOM 652 N N . LEU A 1 85 ? 0.934 3.411 -28.745 1.00 96.69 85 LEU A N 1
ATOM 653 C CA . LEU A 1 85 ? 2.185 4.150 -28.967 1.00 96.69 85 LEU A CA 1
ATOM 654 C C . LEU A 1 85 ? 3.464 3.358 -28.616 1.00 96.69 85 LEU A C 1
ATOM 656 O O . LEU A 1 85 ? 4.520 3.949 -28.408 1.00 96.69 85 LEU A O 1
ATOM 660 N N . GLY A 1 86 ? 3.392 2.023 -28.523 1.00 96.25 86 GLY A N 1
ATOM 661 C CA . GLY A 1 86 ? 4.543 1.190 -28.164 1.00 96.25 86 GLY A CA 1
ATOM 662 C C . GLY A 1 86 ? 5.027 1.375 -26.720 1.00 96.25 86 GLY A C 1
ATOM 663 O O . GLY A 1 86 ? 6.183 1.071 -26.418 1.00 96.25 86 GLY A O 1
ATOM 664 N N . ILE A 1 87 ? 4.161 1.857 -25.819 1.00 96.62 87 ILE A N 1
ATOM 665 C CA . ILE A 1 87 ? 4.521 2.214 -24.437 1.00 96.62 87 ILE A CA 1
ATOM 666 C C . ILE A 1 87 ? 5.121 1.048 -23.633 1.00 96.62 87 ILE A C 1
ATOM 668 O O . ILE A 1 87 ? 5.889 1.266 -22.699 1.00 96.62 87 ILE A O 1
ATOM 672 N N . ARG A 1 88 ? 4.854 -0.209 -24.012 1.00 94.81 88 ARG A N 1
ATOM 673 C CA . ARG A 1 88 ? 5.430 -1.383 -23.334 1.00 94.81 88 ARG A CA 1
ATOM 674 C C . ARG A 1 88 ? 6.954 -1.464 -23.419 1.00 94.81 88 ARG A C 1
ATOM 676 O O . ARG A 1 88 ? 7.544 -2.191 -22.635 1.00 94.81 88 ARG A O 1
ATOM 683 N N . LYS A 1 89 ? 7.599 -0.708 -24.316 1.00 96.81 89 LYS A N 1
ATOM 684 C CA . LYS A 1 89 ? 9.066 -0.615 -24.369 1.00 96.81 89 LYS A CA 1
ATOM 685 C C . LYS A 1 89 ? 9.667 -0.034 -23.081 1.00 96.81 89 LYS A C 1
ATOM 687 O O . LYS A 1 89 ? 10.807 -0.347 -22.761 1.00 96.81 89 LYS A O 1
ATOM 692 N N . VAL A 1 90 ? 8.918 0.813 -22.369 1.00 96.56 90 VAL A N 1
ATOM 693 C CA . VAL A 1 90 ? 9.383 1.496 -21.147 1.00 96.56 90 VAL A CA 1
ATOM 694 C C . VAL A 1 90 ? 8.686 1.016 -19.873 1.00 96.56 90 VAL A C 1
ATOM 696 O O . VAL A 1 90 ? 9.097 1.397 -18.782 1.00 96.56 90 VAL A O 1
ATOM 699 N N . LEU A 1 91 ? 7.634 0.203 -19.999 1.00 95.62 91 LEU A N 1
ATOM 700 C CA . LEU A 1 91 ? 6.866 -0.304 -18.862 1.00 95.62 91 LEU A CA 1
ATOM 701 C C . LEU A 1 91 ? 7.317 -1.696 -18.437 1.00 95.62 91 LEU A C 1
ATOM 703 O O . LEU A 1 91 ? 7.839 -2.482 -19.227 1.00 95.62 91 LEU A O 1
ATOM 707 N N . SER A 1 92 ? 7.052 -2.011 -17.174 1.00 94.75 92 SER A N 1
ATOM 708 C CA . SER A 1 92 ? 7.280 -3.337 -16.624 1.00 94.75 92 SER A CA 1
ATOM 709 C C . SER A 1 92 ? 6.127 -4.279 -16.988 1.00 94.75 92 SER A C 1
ATOM 711 O O . SER A 1 92 ? 4.968 -3.856 -17.017 1.00 94.75 92 SER A O 1
ATOM 713 N N . PRO A 1 93 ? 6.379 -5.588 -17.172 1.00 94.69 93 PRO A N 1
ATOM 714 C CA . PRO A 1 93 ? 5.310 -6.578 -17.280 1.00 94.69 93 PRO A CA 1
ATOM 715 C C . PRO A 1 93 ? 4.334 -6.551 -16.093 1.00 94.69 93 PRO A C 1
ATOM 717 O O . PRO A 1 93 ? 3.149 -6.825 -16.269 1.00 94.69 93 PRO A O 1
ATOM 720 N N . PHE A 1 94 ? 4.795 -6.167 -14.896 1.00 94.81 94 PHE A N 1
ATOM 721 C CA . PHE A 1 94 ? 3.937 -6.046 -13.712 1.00 94.81 94 PHE A CA 1
ATOM 722 C C . PHE A 1 94 ? 2.895 -4.927 -13.830 1.00 94.81 94 PHE A C 1
ATOM 72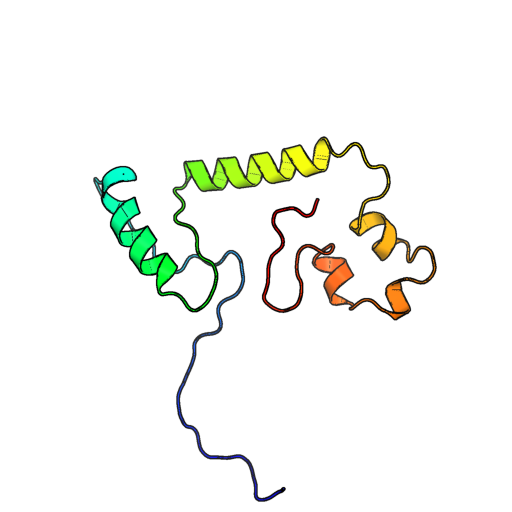4 O O . PHE A 1 94 ? 1.836 -5.017 -13.212 1.00 94.81 94 PHE A O 1
ATOM 731 N N . ASP A 1 95 ? 3.132 -3.911 -14.662 1.00 94.62 95 ASP A N 1
ATOM 732 C CA . ASP A 1 95 ? 2.194 -2.800 -14.854 1.00 94.62 95 ASP A CA 1
ATOM 733 C C . ASP A 1 95 ? 0.916 -3.236 -15.584 1.00 94.62 95 ASP A C 1
ATOM 735 O O . ASP A 1 95 ? -0.135 -2.611 -15.423 1.00 94.62 95 ASP A O 1
ATOM 739 N N . LEU A 1 96 ? 0.973 -4.348 -16.328 1.00 93.31 96 LEU A N 1
ATOM 740 C CA . LEU A 1 96 ? -0.208 -4.977 -16.925 1.00 93.31 96 LEU A CA 1
ATOM 741 C C . LEU A 1 96 ? -1.176 -5.494 -15.860 1.00 93.31 96 LEU A C 1
ATOM 743 O O . LEU A 1 96 ? -2.382 -5.430 -16.074 1.00 93.31 96 LEU A O 1
ATOM 747 N N . HIS A 1 97 ? -0.655 -5.977 -14.731 1.00 92.62 97 HIS A N 1
ATOM 748 C CA . HIS A 1 97 ? -1.452 -6.460 -13.605 1.00 92.62 97 HIS A CA 1
ATOM 749 C C . HIS A 1 97 ? -1.824 -5.327 -12.643 1.00 92.62 97 HIS A C 1
ATOM 751 O O . HIS A 1 97 ? -2.968 -5.206 -12.225 1.00 92.62 97 HIS A O 1
ATOM 757 N N . ASN A 1 98 ? -0.860 -4.463 -12.333 1.00 93.31 98 ASN A N 1
ATOM 758 C CA . ASN A 1 98 ? -0.988 -3.418 -11.319 1.00 93.31 98 ASN A CA 1
ATOM 759 C C . ASN A 1 98 ? -1.715 -2.160 -11.810 1.00 93.31 98 ASN A C 1
ATOM 761 O O . ASN A 1 98 ? -1.995 -1.262 -11.015 1.00 93.31 98 ASN A O 1
ATOM 765 N N . HIS A 1 99 ? -1.950 -2.049 -13.120 1.00 93.31 99 HIS A N 1
ATOM 766 C CA . HIS A 1 99 ? -2.678 -0.951 -13.760 1.00 93.31 99 HIS A CA 1
ATOM 767 C C . HIS A 1 99 ? -2.173 0.450 -13.362 1.00 93.31 99 HIS A C 1
ATOM 769 O O . HIS A 1 99 ? -2.927 1.418 -13.327 1.00 93.31 99 HIS A O 1
ATOM 775 N N . GLY A 1 100 ? -0.871 0.574 -13.082 1.00 92.38 100 GLY A N 1
ATOM 776 C CA . GLY A 1 100 ? -0.226 1.844 -12.743 1.00 92.38 100 GLY A CA 1
ATOM 777 C C . GLY A 1 100 ? -0.493 2.346 -11.319 1.00 92.38 100 GLY A C 1
ATOM 778 O O . GLY A 1 100 ? -0.072 3.458 -10.989 1.00 92.38 100 GLY A O 1
ATOM 779 N N . ARG A 1 101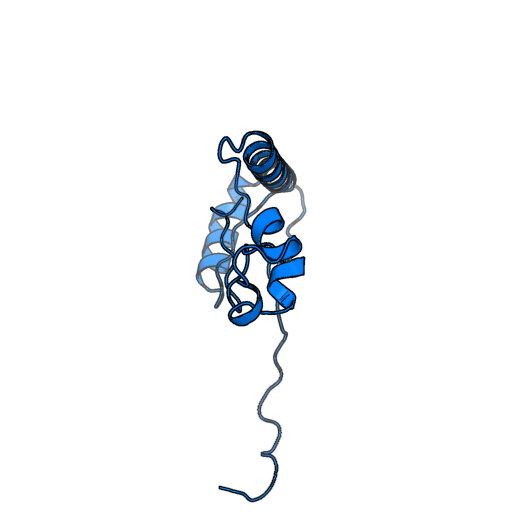 ? -1.150 1.550 -10.465 1.00 93.81 101 ARG A N 1
ATOM 780 C CA . ARG A 1 101 ? -1.377 1.877 -9.043 1.00 93.81 101 ARG A CA 1
ATOM 781 C C . ARG A 1 101 ? -0.133 1.751 -8.181 1.00 93.81 101 ARG A C 1
ATOM 783 O O . ARG A 1 101 ? -0.080 2.329 -7.100 1.00 93.81 101 ARG A O 1
ATOM 790 N N . PHE A 1 102 ? 0.870 1.026 -8.662 1.00 95.94 102 PHE A N 1
ATOM 791 C CA . PHE A 1 102 ? 2.091 0.751 -7.922 1.00 95.94 102 PHE A CA 1
ATOM 792 C C . PHE A 1 102 ? 3.314 1.312 -8.635 1.00 95.94 102 PHE A C 1
ATOM 794 O O . PHE A 1 102 ? 3.428 1.226 -9.855 1.00 95.94 102 PHE A O 1
ATOM 801 N N . SER A 1 103 ? 4.244 1.849 -7.848 1.00 93.81 103 SER A N 1
ATOM 802 C CA . SER A 1 103 ? 5.601 2.173 -8.282 1.00 93.81 103 SER A CA 1
ATOM 803 C C . SER A 1 103 ? 6.582 1.617 -7.253 1.00 93.81 103 SER A C 1
ATOM 805 O O . SER A 1 103 ? 6.707 2.129 -6.136 1.00 93.81 103 SER A O 1
ATOM 807 N N . GLY A 1 104 ? 7.223 0.496 -7.591 1.00 93.12 104 GLY A N 1
ATOM 808 C CA . GLY A 1 104 ? 8.022 -0.272 -6.637 1.00 93.12 104 GLY A CA 1
ATOM 809 C C . GLY A 1 104 ? 7.185 -0.705 -5.428 1.00 93.12 104 GLY A C 1
ATOM 810 O O . GLY A 1 104 ? 6.234 -1.467 -5.571 1.00 93.12 104 GLY A O 1
ATOM 811 N N . LYS A 1 105 ? 7.540 -0.210 -4.234 1.00 93.44 105 LYS A N 1
ATOM 812 C CA . LYS A 1 105 ? 6.830 -0.506 -2.976 1.00 93.44 105 LYS A CA 1
ATOM 813 C C . LYS A 1 105 ? 5.667 0.444 -2.659 1.00 93.44 105 LYS A C 1
ATOM 815 O O . LYS A 1 105 ? 4.947 0.205 -1.694 1.00 93.44 105 LYS A O 1
ATOM 820 N N . PHE A 1 106 ? 5.512 1.533 -3.409 1.00 94.56 106 PHE A N 1
ATOM 821 C CA . PHE A 1 106 ? 4.542 2.586 -3.106 1.00 94.56 106 PHE A CA 1
ATOM 822 C C . PHE A 1 106 ? 3.223 2.363 -3.847 1.00 94.56 106 PHE A C 1
ATOM 824 O O . PHE A 1 106 ? 3.228 1.962 -5.012 1.00 94.56 106 PHE A O 1
ATOM 831 N N . HIS A 1 107 ? 2.113 2.651 -3.165 1.00 94.81 107 HIS A N 1
ATOM 832 C CA . HIS A 1 107 ? 0.762 2.627 -3.723 1.00 94.81 107 HIS A CA 1
ATOM 833 C C . HIS A 1 107 ? 0.241 4.050 -3.934 1.00 94.81 107 HIS A C 1
ATOM 835 O O . HIS A 1 107 ? 0.376 4.897 -3.050 1.00 94.81 107 HIS A O 1
ATOM 841 N N . ASN A 1 108 ? -0.396 4.284 -5.080 1.00 93.44 108 ASN A N 1
ATOM 842 C CA . ASN A 1 108 ? -0.945 5.572 -5.481 1.00 93.44 108 ASN A CA 1
ATOM 843 C C . ASN A 1 108 ? -2.486 5.533 -5.434 1.00 93.44 108 ASN A C 1
ATOM 845 O O . ASN A 1 108 ? -3.104 5.206 -6.448 1.00 93.44 108 ASN A O 1
ATOM 849 N N . PRO A 1 109 ? -3.128 5.928 -4.316 1.00 88.88 109 PRO A N 1
ATOM 850 C CA . PRO A 1 109 ? -4.594 5.887 -4.176 1.00 88.88 109 PRO A CA 1
ATOM 851 C C . PRO A 1 109 ? -5.323 6.902 -5.074 1.00 88.88 109 PRO A C 1
ATOM 853 O O . PRO A 1 109 ? -6.525 6.815 -5.313 1.00 88.88 109 PRO A O 1
ATOM 856 N N . GLY A 1 110 ? -4.600 7.894 -5.600 1.00 88.56 110 GLY A N 1
ATOM 857 C CA . GLY A 1 110 ? -5.137 8.846 -6.571 1.00 88.56 110 GLY A CA 1
ATOM 858 C C . GLY A 1 110 ? -5.370 8.250 -7.967 1.00 88.56 110 GLY A C 1
ATOM 859 O O . GLY A 1 110 ? -6.045 8.882 -8.774 1.00 88.56 110 GLY A O 1
ATOM 860 N N . ARG A 1 111 ? -4.819 7.068 -8.270 1.00 90.62 111 ARG A N 1
ATOM 861 C CA . ARG A 1 111 ? -4.818 6.489 -9.619 1.00 90.62 111 ARG A CA 1
ATOM 862 C C . ARG A 1 111 ? -6.064 5.633 -9.864 1.00 90.62 111 ARG A C 1
ATOM 864 O O . ARG A 1 111 ? -6.260 4.639 -9.172 1.00 90.62 111 ARG A O 1
ATOM 871 N N . VAL A 1 112 ? -6.833 5.994 -10.892 1.00 85.19 112 VAL A N 1
ATOM 872 C CA . VAL A 1 112 ? -8.009 5.258 -11.392 1.00 85.19 112 VAL A CA 1
ATOM 873 C C . VAL A 1 112 ? -7.718 4.561 -12.715 1.00 85.19 112 VAL A C 1
ATOM 875 O O . VAL A 1 112 ? -6.986 5.140 -13.557 1.00 85.19 112 VAL A O 1
#

Organism: Anguilla anguilla (NCBI:txid7936)

pLDDT: mean 93.74, std 4.91, range [53.81, 98.0]

Radius of gyration: 19.72 Å; chains: 1; bounding box: 52×27×52 Å

Foldseek 3Di:
DDDDDDDDDDDDDDDAPPDDDDDDDDPDDCVVCQVVVVVVQVPDPDHDDDDDPVRVVVLVVVLVVCVVPPPDPDFLLVCVVVCPPVCVVPDDPCCNVCSPQDDPRDGDSVHD

Secondary structure (DSSP, 8-state):
--S-PPPP--------TT-------SS--HHHHHHHHHHHHHHSSS------HHHHHHHHHHHHHHHHT---S--HHHHHHTTGGGGGGTS-TTHHHHTTSEETTEE-TT--

InterPro domains:
  IPR000114 Large ribosomal subunit protein uL16, bacteria [PTHR12220] (1-92)
  IPR016180 Large ribosomal subunit protein uL16 domain [cd01433] (1-51)
  IPR036920 Large ribosomal subunit protein uL16 superfamily [G3DSA:3.90.1170.10] (1-91)
  IPR036920 Large ribosomal subunit protein uL16 superfamily [SSF54686] (1-57)
  IPR047873 Large ribosomal subunit protein uL16 [PF00252] (1-51)

Sequence (112 aa):
MGGGKGGIDHYVTPVRYGRLILEVGGCCELGEVEPFLSEVAKKLPFPAKVVSRESLAAMQQEEAEREQNNQNPWTFKRVVTSNMLGIRKVLSPFDLHNHGRFSGKFHNPGRV